Protein AF-A0A087N729-F1 (afdb_monomer_lite)

pLDDT: mean 87.14, std 7.07, range [67.19, 95.31]

Sequence (108 aa):
MQTAVFEKMIGEAIQELDELSTHTAIDHHWVDEIVVTDMDANTIYYEVTGSVVVELQYGSGSDVANDIGSRDTDEYPYEAEIELPISDPLTVTASDVRVKVDTSSFYK

Structure (mmCIF, N/CA/C/O backbone):
data_AF-A0A087N729-F1
#
_entry.id   AF-A0A087N729-F1
#
loop_
_atom_site.group_PDB
_atom_site.id
_atom_site.type_symbol
_atom_site.label_atom_id
_atom_site.label_alt_id
_atom_site.label_comp_id
_atom_site.label_asym_id
_atom_site.label_entity_id
_atom_site.label_seq_id
_atom_site.pdbx_PDB_ins_code
_atom_site.Cartn_x
_atom_site.Cartn_y
_atom_site.Cartn_z
_atom_site.occupancy
_atom_site.B_iso_or_equiv
_atom_site.auth_seq_id
_atom_site.auth_comp_id
_atom_site.auth_asym_id
_atom_site.auth_atom_id
_atom_site.pdbx_PDB_model_num
ATOM 1 N N . MET A 1 1 ? -12.598 5.567 1.179 1.00 70.31 1 MET A N 1
ATOM 2 C CA . MET A 1 1 ? -11.665 4.487 1.566 1.00 70.31 1 MET A CA 1
ATOM 3 C C . MET A 1 1 ? -10.691 4.160 0.439 1.00 70.31 1 MET A C 1
ATOM 5 O O . MET A 1 1 ? -9.555 4.579 0.563 1.00 70.31 1 MET A O 1
ATOM 9 N N . GLN A 1 2 ? -11.109 3.556 -0.685 1.00 75.00 2 GLN A N 1
ATOM 10 C CA . GLN A 1 2 ? -10.197 3.237 -1.807 1.00 75.00 2 GLN A CA 1
ATOM 11 C C . GLN A 1 2 ? -9.389 4.451 -2.307 1.00 75.00 2 GLN A C 1
ATOM 13 O O . GLN A 1 2 ? -8.178 4.359 -2.447 1.00 75.00 2 GLN A O 1
ATOM 18 N N . THR A 1 3 ? -10.031 5.613 -2.481 1.00 81.19 3 THR A N 1
ATOM 19 C CA . THR A 1 3 ? -9.349 6.861 -2.874 1.00 81.19 3 THR A CA 1
ATOM 20 C C . THR A 1 3 ? -8.298 7.314 -1.859 1.00 81.19 3 THR A C 1
ATOM 22 O O . THR A 1 3 ? -7.221 7.729 -2.257 1.00 81.19 3 THR A O 1
ATOM 25 N N . ALA A 1 4 ? -8.574 7.191 -0.558 1.00 82.69 4 ALA A N 1
ATOM 26 C CA . ALA A 1 4 ? -7.629 7.577 0.491 1.00 82.69 4 ALA A CA 1
ATOM 27 C C . ALA A 1 4 ? -6.433 6.614 0.564 1.00 82.69 4 ALA A C 1
ATOM 29 O O . ALA A 1 4 ? -5.303 7.055 0.745 1.00 82.69 4 ALA A O 1
ATOM 30 N N . VAL A 1 5 ? -6.676 5.312 0.362 1.00 79.69 5 VAL A N 1
ATOM 31 C CA . VAL A 1 5 ? -5.613 4.303 0.227 1.00 79.69 5 VAL A CA 1
ATOM 32 C C . VAL A 1 5 ? -4.745 4.612 -0.992 1.00 79.69 5 VAL A C 1
ATOM 34 O O . VAL A 1 5 ? -3.527 4.606 -0.881 1.00 79.69 5 VAL A O 1
ATOM 37 N N . PHE A 1 6 ? -5.350 4.965 -2.129 1.00 83.00 6 PHE A N 1
ATOM 38 C CA . PHE A 1 6 ? -4.616 5.344 -3.337 1.00 83.00 6 PHE A CA 1
ATOM 39 C C . PHE A 1 6 ? -3.790 6.626 -3.165 1.00 83.00 6 PHE A C 1
ATOM 41 O O . PHE A 1 6 ? -2.622 6.665 -3.538 1.00 83.00 6 PHE A O 1
ATOM 48 N N . GLU A 1 7 ? -4.365 7.671 -2.564 1.00 83.69 7 GLU A N 1
ATOM 49 C CA . GLU A 1 7 ? -3.649 8.917 -2.264 1.00 83.69 7 GLU A CA 1
ATOM 50 C C . GLU A 1 7 ? -2.442 8.667 -1.354 1.00 83.69 7 GLU A C 1
ATOM 52 O O . GLU A 1 7 ? -1.363 9.216 -1.585 1.00 83.69 7 GLU A O 1
ATOM 57 N N . LYS A 1 8 ? -2.604 7.803 -0.347 1.00 84.81 8 LYS A N 1
ATOM 58 C CA . LYS A 1 8 ? -1.518 7.418 0.554 1.00 84.81 8 LYS A CA 1
ATOM 59 C C . LYS A 1 8 ? -0.458 6.568 -0.146 1.00 84.81 8 LYS A C 1
ATOM 61 O O . LYS A 1 8 ? 0.726 6.824 0.043 1.00 84.81 8 LYS A O 1
ATOM 66 N N . MET A 1 9 ? -0.872 5.639 -1.007 1.00 81.12 9 MET A N 1
ATOM 67 C CA . MET A 1 9 ? 0.014 4.843 -1.865 1.00 81.12 9 MET A CA 1
ATOM 68 C C . MET A 1 9 ? 0.876 5.722 -2.775 1.00 81.12 9 MET A C 1
ATOM 70 O O . MET A 1 9 ? 2.088 5.552 -2.818 1.00 81.12 9 MET A O 1
ATOM 74 N N . ILE A 1 10 ? 0.291 6.715 -3.451 1.00 77.81 10 ILE A N 1
ATOM 75 C CA . ILE A 1 10 ? 1.064 7.659 -4.276 1.00 77.81 10 ILE A CA 1
ATOM 76 C C . ILE A 1 10 ? 2.104 8.410 -3.434 1.00 77.81 10 ILE A C 1
ATOM 78 O O . ILE A 1 10 ? 3.201 8.674 -3.912 1.00 77.81 10 ILE A O 1
ATOM 82 N N . GLY A 1 11 ? 1.770 8.777 -2.196 1.00 74.81 11 GLY A N 1
ATOM 83 C CA . GLY A 1 11 ? 2.688 9.509 -1.326 1.00 74.81 11 GLY A CA 1
ATOM 84 C C . GLY A 1 11 ? 3.824 8.651 -0.769 1.00 74.81 11 GLY A C 1
ATOM 85 O O . GLY A 1 11 ? 4.988 9.018 -0.896 1.00 74.81 11 GLY A O 1
ATOM 86 N N . GLU A 1 12 ? 3.484 7.539 -0.118 1.00 71.69 12 GLU A N 1
ATOM 87 C CA . GLU A 1 12 ? 4.423 6.746 0.687 1.00 71.69 12 GLU A CA 1
ATOM 88 C C . GLU A 1 12 ? 4.997 5.556 -0.079 1.00 71.69 12 GLU A C 1
ATOM 90 O O . GLU A 1 12 ? 6.207 5.342 -0.047 1.00 71.69 12 GLU A O 1
ATOM 95 N N . ALA A 1 13 ? 4.173 4.825 -0.836 1.00 67.19 13 ALA A N 1
ATOM 96 C CA . ALA A 1 13 ? 4.653 3.654 -1.562 1.00 67.19 13 ALA A CA 1
ATOM 97 C C . ALA A 1 13 ? 5.584 4.033 -2.717 1.00 67.19 13 ALA A C 1
ATOM 99 O O . ALA A 1 13 ? 6.557 3.329 -2.953 1.00 67.19 13 ALA A O 1
ATOM 100 N N . ILE A 1 14 ? 5.354 5.162 -3.403 1.00 69.06 14 ILE A N 1
ATOM 101 C CA . ILE A 1 14 ? 6.310 5.653 -4.414 1.00 69.06 14 ILE A CA 1
ATOM 102 C C . ILE A 1 14 ? 7.678 5.913 -3.780 1.00 69.06 14 ILE A C 1
ATOM 104 O O . ILE A 1 14 ? 8.688 5.611 -4.400 1.00 69.06 14 ILE A O 1
ATOM 108 N N . GLN A 1 15 ? 7.733 6.405 -2.540 1.00 68.56 15 GLN A N 1
ATOM 109 C CA . GLN A 1 15 ? 9.011 6.645 -1.875 1.00 68.56 15 GLN A CA 1
ATOM 110 C C . GLN A 1 15 ? 9.758 5.337 -1.563 1.00 68.56 15 GLN A C 1
ATOM 112 O O . GLN A 1 15 ? 10.976 5.296 -1.712 1.00 68.56 15 GLN A O 1
ATOM 117 N N . GLU A 1 16 ? 9.046 4.279 -1.163 1.00 68.44 16 GLU A N 1
ATOM 118 C CA . GLU A 1 16 ? 9.629 2.943 -0.954 1.00 68.44 16 GLU A CA 1
ATOM 119 C C . GLU A 1 16 ? 10.032 2.274 -2.283 1.00 68.44 16 GLU A C 1
ATOM 121 O O . GLU A 1 16 ? 11.066 1.615 -2.368 1.00 68.44 16 GLU A O 1
ATOM 126 N N . LEU A 1 17 ? 9.241 2.469 -3.342 1.00 71.06 17 LEU A N 1
ATOM 127 C CA . LEU A 1 17 ? 9.471 1.893 -4.670 1.00 71.06 17 LEU A CA 1
ATOM 128 C C . LEU A 1 17 ? 10.524 2.649 -5.495 1.00 71.06 17 LEU A C 1
ATOM 130 O O . LEU A 1 17 ? 11.169 2.045 -6.349 1.00 71.06 17 LEU A O 1
ATOM 134 N N . ASP A 1 18 ? 10.751 3.939 -5.237 1.00 68.88 18 ASP A N 1
ATOM 135 C CA . ASP A 1 18 ? 11.807 4.740 -5.875 1.00 68.88 18 ASP A CA 1
ATOM 136 C C . ASP A 1 18 ? 13.221 4.244 -5.525 1.00 68.88 18 ASP A C 1
ATOM 138 O O . ASP A 1 18 ? 14.195 4.636 -6.165 1.00 68.88 18 ASP A O 1
ATOM 142 N N . GLU A 1 19 ? 13.360 3.328 -4.563 1.00 73.75 19 GLU A N 1
ATOM 143 C CA . GLU A 1 19 ? 14.609 2.594 -4.346 1.00 73.75 19 GLU A CA 1
ATOM 144 C C . GLU A 1 19 ? 14.866 1.517 -5.421 1.00 73.75 19 GLU A C 1
ATOM 146 O O . GLU A 1 19 ? 16.006 1.078 -5.595 1.00 73.75 19 GLU A O 1
ATOM 151 N N . LEU A 1 20 ? 13.833 1.094 -6.159 1.00 77.94 20 LEU A N 1
ATOM 152 C CA . LEU A 1 20 ? 13.895 0.009 -7.146 1.00 77.94 20 LEU A CA 1
ATOM 153 C C . LEU A 1 20 ? 14.226 0.488 -8.564 1.00 77.94 20 LEU A C 1
ATOM 155 O O . LEU A 1 20 ? 14.662 -0.318 -9.389 1.00 77.94 20 LEU A O 1
ATOM 159 N N . SER A 1 21 ? 14.007 1.771 -8.879 1.00 82.06 21 SER A N 1
ATOM 160 C CA . SER A 1 21 ? 14.152 2.316 -10.235 1.00 82.06 21 SER A CA 1
ATOM 161 C C . SER A 1 21 ? 14.594 3.787 -10.245 1.00 82.06 21 SER A C 1
ATOM 163 O O . SER A 1 21 ? 14.696 4.432 -9.211 1.00 82.06 21 SER A O 1
ATOM 165 N N . THR A 1 22 ? 14.912 4.340 -11.423 1.00 83.19 22 THR A N 1
ATOM 166 C CA . THR A 1 22 ? 15.229 5.780 -11.546 1.00 83.19 22 THR A CA 1
ATOM 167 C C . THR A 1 22 ? 13.967 6.640 -11.492 1.00 83.19 22 THR A C 1
ATOM 169 O O . THR A 1 22 ? 14.012 7.781 -11.033 1.00 83.19 22 THR A O 1
ATOM 172 N N . HIS A 1 23 ? 12.855 6.103 -11.995 1.00 84.81 23 HIS A N 1
ATOM 173 C CA . HIS A 1 23 ? 11.544 6.728 -11.938 1.00 84.81 23 HIS A CA 1
ATOM 174 C C . HIS A 1 23 ? 10.476 5.650 -11.785 1.00 84.81 23 HIS A C 1
ATOM 176 O O . HIS A 1 23 ? 10.352 4.792 -12.663 1.00 84.81 23 HIS A O 1
ATOM 182 N N . THR A 1 24 ? 9.679 5.754 -10.725 1.00 86.19 24 THR A N 1
ATOM 183 C CA . THR A 1 24 ? 8.528 4.883 -10.490 1.00 86.19 24 THR A CA 1
ATOM 184 C C . THR A 1 24 ? 7.233 5.625 -10.785 1.00 86.19 24 THR A C 1
ATOM 186 O O . THR A 1 24 ? 7.051 6.778 -10.386 1.00 86.19 24 THR A O 1
ATOM 189 N N . ALA A 1 25 ? 6.299 4.956 -11.455 1.00 85.56 25 ALA A N 1
ATOM 190 C CA . ALA A 1 25 ? 4.926 5.423 -11.583 1.00 85.56 25 ALA A CA 1
ATOM 191 C C . ALA A 1 25 ? 3.952 4.320 -11.166 1.00 85.56 25 ALA A C 1
ATOM 193 O O . ALA A 1 25 ? 4.103 3.168 -11.564 1.00 85.56 25 ALA A O 1
ATOM 194 N N . ILE A 1 26 ? 2.929 4.680 -10.391 1.00 87.50 26 ILE A N 1
ATOM 195 C CA . ILE A 1 26 ? 1.800 3.784 -10.132 1.00 87.50 26 ILE A CA 1
ATOM 196 C C . ILE A 1 26 ? 0.872 3.845 -11.343 1.00 87.50 26 ILE A C 1
ATOM 198 O O . ILE A 1 26 ? 0.395 4.927 -11.692 1.00 87.50 26 ILE A O 1
ATOM 202 N N . ASP A 1 27 ? 0.610 2.696 -11.962 1.00 87.81 27 ASP A N 1
ATOM 203 C CA . ASP A 1 27 ? -0.363 2.585 -13.049 1.00 87.81 27 ASP A CA 1
ATOM 204 C C . ASP A 1 27 ? -1.773 2.417 -12.469 1.00 87.81 27 ASP A C 1
ATOM 206 O O . ASP A 1 27 ? -2.650 3.267 -12.642 1.00 87.81 27 ASP A O 1
ATOM 210 N N . HIS A 1 28 ? -1.980 1.357 -11.688 1.00 86.69 28 HIS A N 1
ATOM 211 C CA . HIS A 1 28 ? -3.248 1.100 -11.016 1.00 86.69 28 HIS A CA 1
ATOM 212 C C . HIS A 1 28 ? -3.066 0.239 -9.762 1.00 86.69 28 HIS A C 1
ATOM 214 O O . HIS A 1 28 ? -2.017 -0.351 -9.524 1.00 86.69 28 HIS A O 1
ATOM 220 N N . HIS A 1 29 ? -4.114 0.173 -8.946 1.00 91.56 29 HIS A N 1
ATOM 221 C CA . HIS A 1 29 ? -4.191 -0.720 -7.796 1.00 91.56 29 HIS A CA 1
ATOM 222 C C . HIS A 1 29 ? -5.605 -1.292 -7.689 1.00 91.56 29 HIS A C 1
ATOM 224 O O . HIS A 1 29 ? -6.569 -0.679 -8.165 1.00 91.56 29 HIS A O 1
ATOM 230 N N . TRP A 1 30 ? -5.745 -2.434 -7.030 1.00 89.88 30 TRP A N 1
ATOM 231 C CA . TRP A 1 30 ? -7.046 -2.960 -6.636 1.00 89.88 30 TRP A CA 1
ATOM 232 C C . TRP A 1 30 ? -7.012 -3.434 -5.192 1.00 89.88 30 TRP A C 1
ATOM 234 O O . TRP A 1 30 ? -5.961 -3.742 -4.640 1.00 89.88 30 TRP A O 1
ATOM 244 N N . VAL A 1 31 ? -8.195 -3.449 -4.586 1.00 92.25 31 VAL A N 1
ATOM 245 C CA . VAL A 1 31 ? -8.417 -3.968 -3.240 1.00 92.25 31 VAL A CA 1
ATOM 246 C C . VAL A 1 31 ? -8.986 -5.370 -3.376 1.00 92.25 31 VAL A C 1
ATOM 248 O O . VAL A 1 31 ? -9.996 -5.548 -4.061 1.00 92.25 31 VAL A O 1
ATOM 251 N N . ASP A 1 32 ? -8.359 -6.330 -2.709 1.00 93.06 32 ASP A N 1
ATOM 252 C CA . ASP A 1 32 ? -8.822 -7.713 -2.651 1.00 93.06 32 ASP A CA 1
ATOM 253 C C . ASP A 1 32 ? -9.769 -7.917 -1.468 1.00 93.06 32 ASP A C 1
ATOM 255 O O . ASP A 1 32 ? -10.864 -8.463 -1.626 1.00 93.06 32 ASP A O 1
ATOM 259 N N . GLU A 1 33 ? -9.383 -7.425 -0.288 1.00 93.88 33 GLU A N 1
ATOM 260 C CA . GLU A 1 33 ? -10.150 -7.609 0.939 1.00 93.88 33 GLU A CA 1
ATOM 261 C C . GLU A 1 33 ? -10.141 -6.357 1.823 1.00 93.88 33 GLU A C 1
ATOM 263 O O . GLU A 1 33 ? -9.180 -5.589 1.860 1.00 93.88 33 GLU A O 1
ATOM 268 N N . ILE A 1 34 ? -11.249 -6.152 2.539 1.00 92.56 34 ILE A N 1
ATOM 269 C CA . ILE A 1 34 ? -11.376 -5.164 3.612 1.00 92.56 34 ILE A CA 1
ATOM 270 C C . ILE A 1 34 ? -11.987 -5.884 4.808 1.00 92.56 34 ILE A C 1
ATOM 272 O O . ILE A 1 34 ? -13.131 -6.343 4.735 1.00 92.56 34 ILE A O 1
ATOM 276 N N . VAL A 1 35 ? -11.252 -5.947 5.913 1.00 94.44 35 VAL A N 1
ATOM 277 C CA . VAL A 1 35 ? -11.703 -6.581 7.155 1.00 94.44 35 VAL A CA 1
ATOM 278 C C . VAL A 1 35 ? -11.646 -5.601 8.317 1.00 94.44 35 VAL A C 1
ATOM 280 O O . VAL A 1 35 ? -10.811 -4.703 8.355 1.00 94.44 35 VAL A O 1
ATOM 283 N N . VAL A 1 36 ? -12.555 -5.771 9.278 1.00 94.19 36 VAL A N 1
ATOM 284 C CA . VAL A 1 36 ? -12.453 -5.112 10.585 1.00 94.19 36 VAL A CA 1
ATOM 285 C C . VAL A 1 36 ? -11.621 -6.021 11.477 1.00 94.19 36 VAL A C 1
ATOM 287 O O . VAL A 1 36 ? -12.041 -7.145 11.756 1.00 94.19 36 VAL A O 1
ATOM 290 N N . THR A 1 37 ? -10.455 -5.549 11.904 1.00 95.31 37 THR A N 1
ATOM 291 C CA . THR A 1 37 ? -9.526 -6.325 12.736 1.00 95.31 37 THR A CA 1
ATOM 292 C C . THR A 1 37 ? -9.812 -6.154 14.220 1.00 95.31 37 THR A C 1
ATOM 294 O O . THR A 1 37 ? -9.712 -7.121 14.975 1.00 95.31 37 THR A O 1
ATOM 297 N N . ASP A 1 38 ? -10.218 -4.952 14.633 1.00 93.94 38 ASP A N 1
ATOM 298 C CA . ASP A 1 38 ? -10.572 -4.642 16.016 1.00 93.94 38 ASP A CA 1
ATOM 299 C C . ASP A 1 38 ? -11.572 -3.475 16.105 1.00 93.94 38 ASP A C 1
ATOM 301 O O . ASP A 1 38 ? -11.746 -2.687 15.169 1.00 93.94 38 ASP A O 1
ATOM 305 N N . MET A 1 39 ? -12.257 -3.366 17.241 1.00 93.44 39 MET A N 1
ATOM 306 C CA . MET A 1 39 ? -13.190 -2.280 17.534 1.00 93.44 39 MET A CA 1
ATOM 307 C C . MET A 1 39 ? -13.254 -2.021 19.039 1.00 93.44 39 MET A C 1
ATOM 309 O O . MET A 1 39 ? -13.560 -2.922 19.821 1.00 93.44 3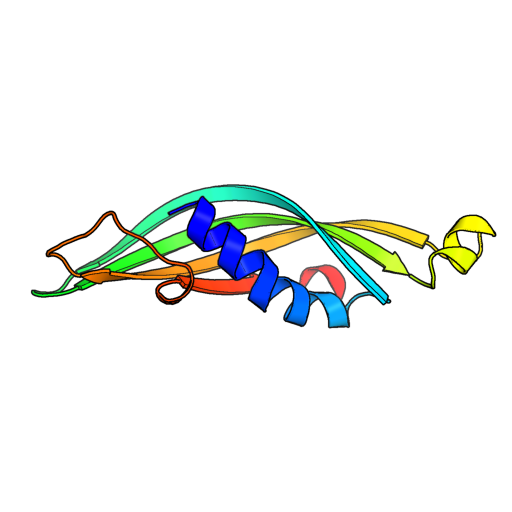9 MET A O 1
ATOM 313 N N . ASP A 1 40 ? -13.054 -0.764 19.436 1.00 91.81 40 ASP A N 1
ATOM 314 C CA . ASP A 1 40 ? -13.226 -0.318 20.818 1.00 91.81 40 ASP A CA 1
ATOM 315 C C . ASP A 1 40 ? -14.448 0.610 20.975 1.00 91.81 40 ASP A C 1
ATOM 317 O O . ASP A 1 40 ? -15.363 0.589 20.163 1.00 91.81 40 ASP A O 1
ATOM 321 N N . ALA A 1 41 ? -14.551 1.371 22.068 1.00 92.25 41 ALA A N 1
ATOM 322 C CA . ALA A 1 41 ? -15.690 2.269 22.292 1.00 92.25 41 ALA A CA 1
ATOM 323 C C . ALA A 1 41 ? -15.662 3.549 21.428 1.00 92.25 41 ALA A C 1
ATOM 325 O O . ALA A 1 41 ? -16.673 4.245 21.335 1.00 92.25 41 ALA A O 1
ATOM 326 N N . ASN A 1 42 ? -14.518 3.871 20.828 1.00 93.25 42 ASN A N 1
ATOM 327 C CA . ASN A 1 42 ? -14.245 5.101 20.096 1.00 93.25 42 ASN A CA 1
ATOM 328 C C . ASN A 1 42 ? -13.698 4.860 18.684 1.00 93.25 42 ASN A C 1
ATOM 330 O O . ASN A 1 42 ? -13.884 5.739 17.847 1.00 93.25 42 ASN A O 1
ATOM 334 N N . THR A 1 43 ? -13.064 3.718 18.412 1.00 92.94 43 THR A N 1
ATOM 335 C CA . THR A 1 43 ? -12.272 3.470 17.199 1.00 92.94 43 THR A CA 1
ATOM 336 C C . THR A 1 43 ? -12.635 2.136 16.549 1.00 92.94 43 THR A C 1
ATOM 338 O O . THR A 1 43 ? -12.903 1.148 17.234 1.00 92.94 43 THR A O 1
ATOM 341 N N . ILE A 1 44 ? -12.620 2.108 15.217 1.00 93.56 44 ILE A N 1
ATOM 342 C CA . ILE A 1 44 ? -12.681 0.902 14.391 1.00 93.56 44 ILE A CA 1
ATOM 343 C C . ILE A 1 44 ? -11.367 0.790 13.626 1.00 93.56 44 ILE A C 1
ATOM 345 O O . ILE A 1 44 ? -10.942 1.752 12.980 1.00 93.56 44 ILE A O 1
ATOM 349 N N . TYR A 1 45 ? -10.762 -0.391 13.684 1.00 94.06 45 TYR A N 1
ATOM 350 C CA . TYR A 1 45 ? -9.536 -0.725 12.978 1.00 94.06 45 TYR A CA 1
ATOM 351 C C . TYR A 1 45 ? -9.878 -1.573 11.758 1.00 94.06 45 TYR A C 1
ATOM 353 O O . TYR A 1 45 ? -10.527 -2.616 11.878 1.00 94.06 45 TYR A O 1
ATOM 361 N N . TYR A 1 46 ? -9.456 -1.110 10.586 1.00 93.19 46 TYR A N 1
ATOM 362 C CA . TYR A 1 46 ? -9.598 -1.843 9.336 1.00 93.19 46 TYR A CA 1
ATOM 363 C C . TYR A 1 46 ? -8.235 -2.265 8.815 1.00 93.19 46 TYR A C 1
ATOM 365 O O . TYR A 1 46 ? -7.265 -1.514 8.901 1.00 93.19 46 TYR A O 1
ATOM 373 N N . GLU A 1 47 ? -8.210 -3.436 8.203 1.00 94.62 47 GLU A N 1
ATOM 374 C CA . GLU A 1 47 ? -7.103 -3.914 7.391 1.00 94.62 47 GLU A CA 1
ATOM 375 C C . GLU A 1 47 ? -7.606 -4.090 5.961 1.00 94.62 47 GLU A C 1
ATOM 377 O O . GLU A 1 47 ? -8.682 -4.646 5.715 1.00 94.62 47 GLU A O 1
ATOM 382 N N . VAL A 1 48 ? -6.847 -3.541 5.022 1.00 93.25 48 VAL A N 1
ATOM 383 C CA . VAL A 1 48 ? -7.129 -3.571 3.593 1.00 93.25 48 VAL A CA 1
ATOM 384 C C . VAL A 1 48 ? -5.950 -4.229 2.903 1.00 93.25 48 VAL A C 1
ATOM 386 O O . VAL A 1 48 ? -4.829 -3.737 3.004 1.00 93.25 48 VAL A O 1
ATOM 389 N N . THR A 1 49 ? -6.204 -5.298 2.163 1.00 94.69 49 THR A N 1
ATOM 390 C CA . THR A 1 49 ? -5.190 -5.962 1.342 1.00 94.69 49 THR A CA 1
ATOM 391 C C . THR A 1 49 ? -5.482 -5.734 -0.133 1.00 94.69 49 THR A C 1
ATOM 393 O O . THR A 1 49 ? -6.632 -5.538 -0.548 1.00 94.69 49 THR A O 1
ATOM 396 N N . GLY A 1 50 ? -4.433 -5.715 -0.943 1.00 93.50 50 GLY A N 1
ATOM 397 C CA . GLY A 1 50 ? -4.561 -5.564 -2.382 1.00 93.50 50 GLY A CA 1
ATOM 398 C C . GLY A 1 50 ? -3.231 -5.708 -3.097 1.00 93.50 50 GLY A C 1
ATOM 399 O O . GLY A 1 50 ? -2.209 -5.998 -2.478 1.00 93.50 50 GLY A O 1
ATOM 400 N N . SER A 1 51 ? -3.243 -5.420 -4.392 1.00 93.06 51 SER A N 1
ATOM 401 C CA . SER A 1 51 ? -2.036 -5.324 -5.210 1.00 93.06 51 SER A CA 1
ATOM 402 C C . SER A 1 51 ? -1.955 -3.971 -5.898 1.00 93.06 51 SER A C 1
ATOM 404 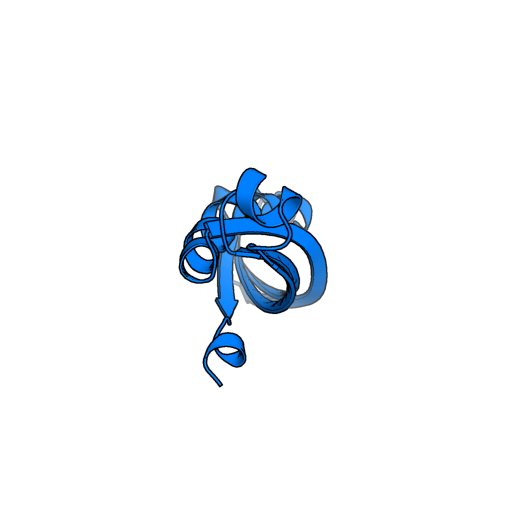O O . SER A 1 51 ? -2.966 -3.341 -6.235 1.00 93.06 51 SER A O 1
ATOM 406 N N . VAL A 1 52 ? -0.722 -3.533 -6.131 1.00 91.25 52 VAL A N 1
ATOM 407 C CA . VAL A 1 52 ? -0.398 -2.358 -6.933 1.00 91.25 52 VAL A CA 1
ATOM 408 C C . VAL A 1 52 ? 0.478 -2.749 -8.104 1.00 91.25 52 VAL A C 1
ATOM 410 O O . VAL A 1 52 ? 1.443 -3.495 -7.956 1.00 91.25 52 VAL A O 1
ATOM 413 N N . VAL A 1 53 ? 0.133 -2.212 -9.268 1.00 91.12 53 VAL A N 1
ATOM 414 C CA . VAL A 1 53 ? 0.899 -2.357 -10.498 1.00 91.12 53 VAL A CA 1
ATOM 415 C C . VAL A 1 53 ? 1.663 -1.071 -10.744 1.00 91.12 53 VAL A C 1
ATOM 417 O O . VAL A 1 53 ? 1.103 0.033 -10.708 1.00 91.12 53 VAL A O 1
ATOM 420 N N . VAL A 1 54 ? 2.957 -1.226 -10.992 1.00 90.19 54 VAL A N 1
ATOM 421 C CA . VAL A 1 54 ? 3.898 -0.120 -11.136 1.00 90.19 54 VAL A CA 1
ATOM 422 C C . VAL A 1 54 ? 4.674 -0.243 -12.437 1.00 90.19 54 VAL A C 1
ATOM 424 O O . VAL A 1 54 ? 5.002 -1.338 -12.890 1.00 90.19 54 VAL A O 1
ATOM 427 N N . GLU A 1 55 ? 4.976 0.902 -13.040 1.00 91.31 55 GLU A N 1
ATOM 428 C CA . GLU A 1 55 ? 5.958 1.020 -14.112 1.00 91.31 55 GLU A CA 1
ATOM 429 C C . GLU A 1 55 ? 7.284 1.484 -13.497 1.00 91.31 55 GLU A C 1
ATOM 431 O O . GLU A 1 55 ? 7.360 2.547 -12.873 1.00 91.31 55 GLU A O 1
ATOM 436 N N . LEU A 1 56 ? 8.323 0.673 -13.679 1.00 90.56 56 LEU A N 1
ATOM 437 C CA . LEU A 1 56 ? 9.690 0.922 -13.240 1.00 90.56 56 LEU A CA 1
ATOM 438 C C . LEU A 1 56 ? 10.520 1.348 -14.449 1.00 90.56 56 LEU A C 1
ATOM 440 O O . LEU A 1 56 ? 10.678 0.586 -15.404 1.00 90.56 56 LEU A O 1
ATOM 444 N N . GLN A 1 57 ? 11.075 2.561 -14.419 1.00 91.25 57 GLN A N 1
ATOM 445 C CA . GLN A 1 57 ? 11.972 3.038 -15.469 1.00 91.25 57 GLN A CA 1
ATOM 446 C C . GLN A 1 57 ? 13.432 3.014 -15.009 1.00 91.25 57 GLN A C 1
ATOM 448 O O . GLN A 1 57 ? 13.813 3.640 -14.014 1.00 91.25 57 GLN A O 1
ATOM 453 N N . TYR A 1 58 ? 14.276 2.369 -15.810 1.00 90.19 58 TYR A N 1
ATOM 454 C CA . TYR A 1 58 ? 15.723 2.323 -15.635 1.00 90.19 58 TYR A CA 1
ATOM 455 C C . TYR A 1 58 ? 16.406 3.246 -16.640 1.00 90.19 58 TYR A C 1
ATOM 457 O O . TYR A 1 58 ? 16.330 3.034 -17.853 1.00 90.19 58 TYR A O 1
ATOM 465 N N . GLY A 1 59 ? 17.092 4.266 -16.125 1.00 89.06 59 GLY A N 1
ATOM 466 C CA . GLY A 1 59 ? 17.672 5.334 -16.934 1.00 89.06 59 GLY A CA 1
ATOM 467 C C . GLY A 1 59 ? 16.723 6.519 -17.119 1.00 89.06 59 GLY A C 1
ATOM 468 O O . GLY A 1 59 ? 15.552 6.501 -16.734 1.00 89.06 59 GLY A O 1
ATOM 469 N N . SER A 1 60 ? 17.248 7.593 -17.698 1.00 88.62 60 SER A N 1
ATOM 470 C CA . SER A 1 60 ? 16.478 8.798 -17.999 1.00 88.62 60 SER A CA 1
ATOM 471 C C . SER A 1 60 ? 15.508 8.575 -19.164 1.00 88.62 60 SER A C 1
ATOM 473 O O . SER A 1 60 ? 15.643 7.636 -19.948 1.00 88.62 60 SER A O 1
ATOM 475 N N . GLY A 1 61 ? 14.562 9.498 -19.361 1.00 88.50 61 GLY A N 1
ATOM 476 C CA . GLY A 1 61 ? 13.697 9.460 -20.549 1.00 88.50 61 GLY A CA 1
ATOM 477 C C . GLY A 1 61 ? 14.477 9.525 -21.872 1.00 88.50 61 GLY A C 1
ATOM 478 O O . GLY A 1 61 ? 14.033 8.975 -22.876 1.00 88.50 61 GLY A O 1
ATOM 479 N N . SER A 1 62 ? 15.665 10.146 -21.871 1.00 90.88 62 SER A N 1
ATOM 480 C CA . SER A 1 62 ? 16.563 10.131 -23.028 1.00 90.88 62 SER A CA 1
ATOM 481 C C . SER A 1 62 ? 17.178 8.750 -23.241 1.00 90.88 62 SER A C 1
ATOM 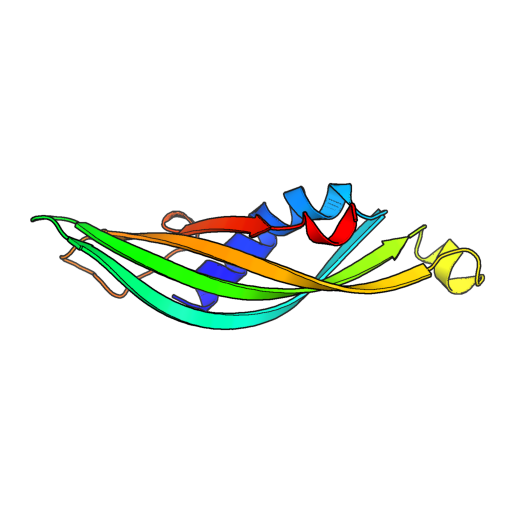483 O O . SER A 1 62 ? 17.300 8.323 -24.382 1.00 90.88 62 SER A O 1
ATOM 485 N N . ASP A 1 63 ? 17.549 8.043 -22.174 1.00 92.19 63 ASP A N 1
ATOM 486 C CA . ASP A 1 63 ? 18.128 6.699 -22.277 1.00 92.19 63 ASP A CA 1
ATOM 487 C C . ASP A 1 63 ? 17.114 5.716 -22.868 1.00 92.19 63 ASP A C 1
ATOM 489 O O . ASP A 1 63 ? 17.430 5.005 -23.820 1.00 92.19 63 ASP A O 1
ATOM 493 N N . VAL A 1 64 ? 15.866 5.761 -22.391 1.00 88.38 64 VAL A N 1
ATOM 494 C CA . VAL A 1 64 ? 14.756 4.975 -22.958 1.00 88.38 64 VAL A CA 1
ATOM 495 C C . VAL A 1 64 ? 14.541 5.311 -24.437 1.00 88.38 64 VAL A C 1
ATOM 497 O O . VAL A 1 64 ? 14.411 4.412 -25.258 1.00 88.38 64 VAL A O 1
ATOM 500 N N . ALA A 1 65 ? 14.557 6.595 -24.812 1.00 90.06 65 ALA A N 1
ATOM 501 C CA . ALA A 1 65 ? 14.356 7.014 -26.203 1.00 90.06 65 ALA A CA 1
ATOM 502 C C . ALA A 1 65 ? 15.500 6.616 -27.157 1.00 90.06 65 ALA A C 1
ATOM 504 O O . ALA A 1 65 ? 15.305 6.623 -28.371 1.00 90.06 65 ALA A O 1
ATOM 505 N N . ASN A 1 66 ? 16.686 6.313 -26.622 1.00 92.06 66 ASN A N 1
ATOM 506 C CA . ASN A 1 66 ? 17.852 5.864 -27.384 1.00 92.06 66 ASN A CA 1
ATOM 507 C C . ASN A 1 66 ? 18.099 4.349 -27.246 1.00 92.06 66 ASN A C 1
ATOM 509 O O . ASN A 1 66 ? 19.203 3.899 -27.547 1.00 92.06 66 ASN A O 1
ATOM 513 N N . ASP A 1 67 ? 17.109 3.575 -26.783 1.00 89.69 67 ASP A N 1
ATOM 514 C CA . ASP A 1 67 ? 17.192 2.120 -26.572 1.00 89.69 67 ASP A CA 1
ATOM 515 C C . ASP A 1 67 ? 18.340 1.680 -25.632 1.00 89.69 67 ASP A C 1
ATOM 517 O O . ASP A 1 67 ? 18.866 0.570 -25.739 1.00 89.69 67 ASP A O 1
ATOM 521 N N . ILE A 1 68 ? 18.750 2.553 -24.704 1.00 92.50 68 ILE A N 1
ATOM 522 C CA . ILE A 1 68 ? 19.772 2.274 -23.674 1.00 92.50 68 ILE A CA 1
ATOM 523 C C . ILE A 1 68 ? 19.223 2.361 -22.239 1.00 92.50 68 ILE A C 1
ATOM 525 O O . ILE A 1 68 ? 19.977 2.199 -21.281 1.00 92.50 68 ILE A O 1
ATOM 529 N N . GLY A 1 69 ? 17.921 2.604 -22.092 1.00 90.81 69 GLY A N 1
ATOM 530 C CA . GLY A 1 69 ? 17.152 2.455 -20.856 1.00 90.81 69 GLY A CA 1
ATOM 531 C C . GLY A 1 69 ? 16.090 1.362 -20.995 1.00 90.81 69 GLY A C 1
ATOM 532 O O . GLY A 1 69 ? 15.879 0.836 -22.086 1.00 90.81 69 GLY A O 1
ATOM 533 N N . SER A 1 70 ? 15.406 1.039 -19.897 1.00 91.69 70 SER A N 1
ATOM 534 C CA . SER A 1 70 ? 14.313 0.053 -19.877 1.00 91.69 70 SER A CA 1
ATOM 535 C C . SER A 1 70 ? 13.091 0.599 -19.151 1.00 91.69 70 SER A C 1
ATOM 537 O O . SER A 1 70 ? 13.205 1.483 -18.298 1.00 91.69 70 SER A O 1
ATOM 539 N N . ARG A 1 71 ? 11.927 0.053 -19.496 1.00 91.94 71 ARG A N 1
ATOM 540 C CA . ARG A 1 71 ? 10.686 0.187 -18.740 1.00 91.94 71 ARG A CA 1
ATOM 541 C C . ARG A 1 71 ? 10.119 -1.196 -18.526 1.00 91.94 71 ARG A C 1
ATOM 543 O O . ARG A 1 71 ? 9.898 -1.910 -19.502 1.00 91.94 71 ARG A O 1
ATOM 550 N N . ASP A 1 72 ? 9.860 -1.520 -17.275 1.00 91.19 72 ASP A N 1
ATOM 551 C CA . ASP A 1 72 ? 9.318 -2.804 -16.874 1.00 91.19 72 ASP A CA 1
ATOM 552 C C . ASP A 1 72 ? 8.069 -2.578 -16.025 1.00 91.19 72 ASP A C 1
ATOM 554 O O . ASP A 1 72 ? 7.966 -1.597 -15.286 1.00 91.19 72 ASP A O 1
ATOM 558 N N . THR A 1 73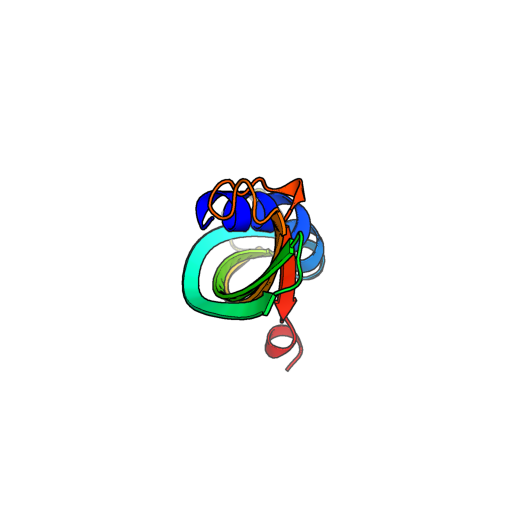 ? 7.092 -3.465 -16.173 1.00 91.81 73 THR A N 1
ATOM 559 C CA . THR A 1 73 ? 5.872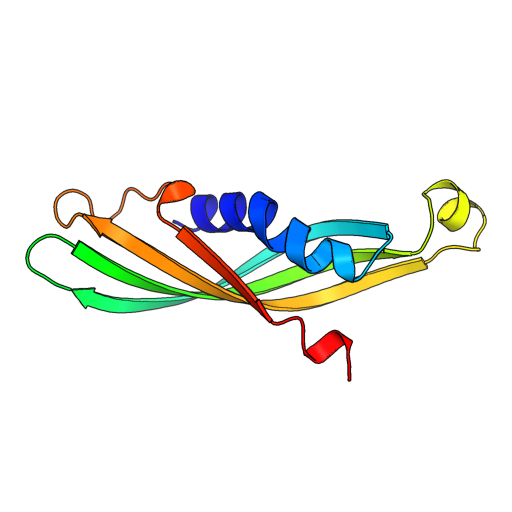 -3.454 -15.364 1.00 91.81 73 THR A CA 1
ATOM 560 C C . THR A 1 73 ? 5.971 -4.567 -14.340 1.00 91.81 73 THR A C 1
ATOM 562 O O . THR A 1 73 ? 6.251 -5.707 -14.716 1.00 91.81 73 THR A O 1
ATOM 565 N N . ASP A 1 74 ? 5.717 -4.243 -13.076 1.00 91.62 74 ASP A N 1
ATOM 566 C CA . ASP A 1 74 ? 5.719 -5.219 -11.988 1.00 91.62 74 ASP A CA 1
ATOM 567 C C . ASP A 1 74 ? 4.514 -5.027 -11.060 1.00 91.62 74 ASP A C 1
ATOM 569 O O . ASP A 1 74 ? 3.856 -3.982 -11.067 1.00 91.62 74 ASP A O 1
ATOM 573 N N . GLU A 1 75 ? 4.216 -6.063 -10.284 1.00 92.69 75 GLU A N 1
ATOM 574 C CA . GLU A 1 75 ? 3.099 -6.109 -9.347 1.00 92.69 75 GLU A CA 1
ATOM 575 C C . GLU A 1 75 ? 3.595 -6.456 -7.943 1.00 92.69 75 GLU A C 1
ATOM 577 O O . GLU A 1 75 ? 4.288 -7.457 -7.738 1.00 92.69 75 GLU A O 1
ATOM 582 N N . TYR A 1 76 ? 3.180 -5.654 -6.962 1.00 91.69 76 TYR A N 1
ATOM 583 C CA . TYR A 1 76 ? 3.505 -5.871 -5.557 1.00 91.69 76 TYR A CA 1
ATOM 584 C C . TYR A 1 76 ? 2.239 -5.898 -4.697 1.00 91.69 76 TYR A C 1
ATOM 586 O O . TYR A 1 76 ? 1.387 -5.012 -4.837 1.00 91.69 76 TYR A O 1
ATOM 594 N N . PRO A 1 77 ? 2.103 -6.874 -3.783 1.00 93.69 77 PRO A N 1
ATOM 595 C CA . PRO A 1 77 ? 1.031 -6.853 -2.805 1.00 93.69 77 PRO A CA 1
ATOM 596 C C . PRO A 1 77 ? 1.263 -5.734 -1.782 1.00 93.69 77 PRO A C 1
ATOM 598 O O . PRO A 1 77 ? 2.401 -5.386 -1.451 1.00 93.69 77 PRO A O 1
ATOM 601 N N . TYR A 1 78 ? 0.173 -5.175 -1.267 1.00 91.94 78 TYR A N 1
ATOM 602 C CA . TYR A 1 78 ? 0.191 -4.161 -0.224 1.00 91.94 78 TYR A CA 1
ATOM 603 C C . TYR A 1 78 ? -0.810 -4.471 0.889 1.00 91.94 78 TYR A C 1
ATOM 605 O O . TYR A 1 78 ? -1.861 -5.081 0.676 1.00 91.94 78 TYR A O 1
ATOM 613 N N . GLU A 1 79 ? -0.486 -3.968 2.075 1.00 92.75 79 GLU A N 1
ATOM 614 C CA . GLU A 1 79 ? -1.339 -3.967 3.259 1.00 92.75 79 GLU A CA 1
ATOM 615 C C . GLU A 1 79 ? -1.545 -2.516 3.699 1.00 92.75 79 GLU A C 1
ATOM 617 O O . GLU A 1 79 ? -0.602 -1.721 3.739 1.00 92.75 79 GLU A O 1
ATOM 622 N 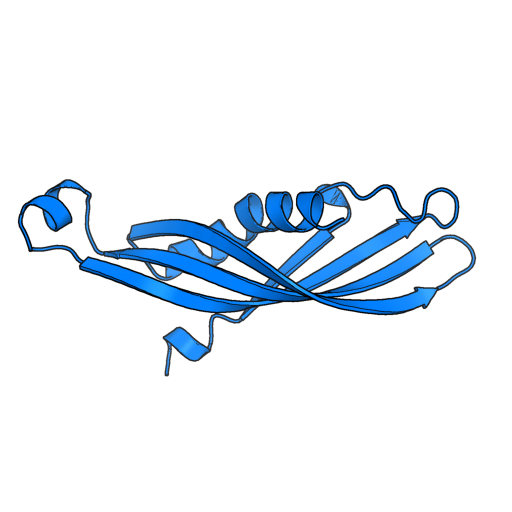N . ALA A 1 80 ? -2.787 -2.151 4.002 1.00 91.88 80 ALA A N 1
ATOM 623 C CA . ALA A 1 80 ? -3.137 -0.835 4.500 1.00 91.88 80 ALA A CA 1
ATOM 624 C C . ALA A 1 80 ? -3.970 -0.927 5.781 1.00 91.88 80 ALA A C 1
ATOM 626 O O . ALA A 1 80 ? -5.036 -1.539 5.813 1.00 91.88 80 ALA A O 1
ATOM 627 N N . GLU A 1 81 ? -3.490 -0.266 6.827 1.00 93.06 81 GLU A N 1
ATOM 628 C CA . GLU A 1 81 ? -4.169 -0.134 8.111 1.00 93.06 81 GLU A CA 1
ATOM 629 C C . GLU A 1 81 ? -4.934 1.190 8.144 1.00 93.06 81 GLU A C 1
ATOM 631 O O . GLU A 1 81 ? -4.396 2.231 7.757 1.00 93.06 81 GLU A O 1
ATOM 636 N N . ILE A 1 82 ? -6.185 1.166 8.606 1.00 92.44 82 ILE A N 1
ATOM 637 C CA . ILE A 1 82 ? -7.022 2.366 8.723 1.00 92.44 82 ILE A CA 1
ATOM 638 C C . ILE A 1 82 ? -7.616 2.445 10.126 1.00 92.44 82 ILE A C 1
ATOM 640 O O . ILE A 1 82 ? -8.275 1.510 10.581 1.00 92.44 82 ILE A O 1
ATOM 644 N N . GLU A 1 83 ? -7.439 3.591 10.779 1.00 92.31 83 GLU A N 1
ATOM 645 C CA . GLU A 1 83 ? -8.014 3.881 12.095 1.00 92.31 83 GLU A CA 1
ATOM 646 C C . GLU A 1 83 ? -9.103 4.948 11.960 1.00 92.31 83 GLU A C 1
ATOM 648 O O . GLU A 1 83 ? -8.808 6.093 11.621 1.00 92.31 83 GLU A O 1
ATOM 653 N N . LEU A 1 84 ? -10.367 4.597 12.224 1.00 91.88 84 LEU A N 1
ATOM 654 C CA . LEU A 1 84 ? -11.490 5.536 12.101 1.00 91.88 84 LEU A CA 1
ATOM 655 C C . LEU A 1 84 ? -12.272 5.674 13.404 1.00 91.88 84 LEU A C 1
ATOM 657 O O . LEU A 1 84 ? -12.495 4.678 14.095 1.00 91.88 84 LEU A O 1
ATOM 661 N N . PRO A 1 85 ? -12.781 6.874 13.725 1.00 90.69 85 PRO A N 1
ATOM 662 C CA . PRO A 1 85 ? -13.665 7.045 14.864 1.00 90.69 85 PRO A CA 1
ATOM 663 C C . PRO A 1 85 ? -15.026 6.374 14.617 1.00 90.69 85 PRO A C 1
ATOM 665 O O . PRO A 1 85 ? -15.616 6.500 13.545 1.00 90.69 85 PRO A O 1
ATOM 668 N N . ILE A 1 86 ? -15.604 5.746 15.644 1.00 89.56 86 ILE A N 1
ATOM 669 C CA . ILE A 1 86 ? -16.949 5.134 15.592 1.00 89.56 86 ILE A CA 1
ATOM 670 C C . ILE A 1 86 ? -18.038 6.157 15.265 1.00 89.56 86 ILE A C 1
ATOM 672 O O . ILE A 1 86 ? -19.069 5.807 14.692 1.00 89.56 86 ILE A O 1
ATOM 676 N N . SER A 1 87 ? -17.823 7.427 15.612 1.00 89.50 87 SER A N 1
ATOM 677 C CA . SER A 1 87 ? -18.745 8.507 15.262 1.00 89.50 87 SER A CA 1
ATOM 678 C C . SER A 1 87 ? -18.822 8.772 13.757 1.00 89.50 87 SER A C 1
ATOM 680 O O . SER A 1 87 ? -19.806 9.360 13.314 1.00 89.50 87 SER A O 1
ATOM 682 N N . ASP A 1 88 ? -17.803 8.373 12.989 1.00 87.38 88 ASP A N 1
ATOM 683 C CA . ASP A 1 88 ? -17.738 8.564 11.540 1.00 87.38 88 ASP A CA 1
ATOM 684 C C . ASP A 1 88 ? -16.938 7.436 10.847 1.00 87.38 88 ASP A C 1
ATOM 686 O O . ASP A 1 88 ? -15.828 7.642 10.356 1.00 87.38 88 ASP A O 1
ATOM 690 N N . PRO A 1 89 ? -17.487 6.208 10.804 1.00 80.81 89 PRO A N 1
ATOM 691 C CA . PRO A 1 89 ? -16.734 5.004 10.454 1.00 80.81 89 PRO A CA 1
ATOM 692 C C . PRO A 1 89 ? -16.498 4.823 8.946 1.00 80.81 89 PRO A C 1
ATOM 694 O O . PRO A 1 89 ? -15.972 3.792 8.535 1.00 80.81 89 PRO A O 1
ATOM 697 N N . LEU A 1 90 ? -16.935 5.772 8.110 1.00 82.81 90 LEU A N 1
ATOM 698 C CA . LEU A 1 90 ? -16.864 5.689 6.644 1.00 82.81 90 LEU A CA 1
ATOM 699 C C . LEU A 1 90 ? -16.072 6.838 6.009 1.00 82.81 90 LEU A C 1
ATOM 701 O O . LEU A 1 90 ? -15.700 6.750 4.832 1.00 82.81 90 LEU A O 1
ATOM 705 N N . THR A 1 91 ? -15.804 7.904 6.762 1.00 86.88 91 THR A N 1
ATOM 706 C CA . THR A 1 91 ? -15.036 9.050 6.278 1.00 86.88 91 THR A CA 1
ATOM 707 C C . THR A 1 91 ? -13.556 8.780 6.488 1.00 86.88 91 THR A C 1
ATOM 709 O O . THR A 1 91 ? -13.044 8.900 7.592 1.00 86.88 91 THR A O 1
ATOM 712 N N . VAL A 1 92 ? -12.876 8.397 5.407 1.00 85.00 92 VAL A N 1
ATOM 713 C CA . VAL A 1 92 ? -11.443 8.072 5.416 1.00 85.00 92 VAL A CA 1
ATOM 714 C C . VAL A 1 92 ? -10.670 9.162 4.703 1.00 85.00 92 VAL A C 1
ATOM 716 O O . VAL A 1 92 ? -10.972 9.453 3.541 1.00 85.00 92 VAL A O 1
ATOM 719 N N . THR A 1 93 ? -9.647 9.700 5.356 1.00 86.38 93 THR A N 1
ATOM 720 C CA . THR A 1 93 ? -8.668 10.598 4.739 1.00 86.38 93 THR A CA 1
ATOM 721 C C . THR A 1 93 ? -7.307 9.914 4.622 1.00 86.38 93 THR A C 1
ATOM 723 O O . THR A 1 93 ? -7.025 8.954 5.332 1.00 86.38 93 THR A O 1
ATOM 726 N N . ALA A 1 94 ? -6.436 10.393 3.730 1.00 82.81 94 ALA A N 1
ATOM 727 C CA . ALA A 1 94 ? -5.107 9.802 3.541 1.00 82.81 94 ALA A CA 1
ATOM 728 C C . ALA A 1 94 ? -4.223 9.845 4.808 1.00 82.81 94 ALA A C 1
ATOM 730 O O . ALA A 1 94 ? -3.272 9.076 4.917 1.00 82.81 94 ALA A O 1
ATOM 731 N N . SER A 1 95 ? -4.516 10.724 5.777 1.00 83.50 95 SER A N 1
ATOM 732 C CA . SER A 1 95 ? -3.815 10.760 7.069 1.00 83.50 95 SER A CA 1
ATOM 733 C C . SER A 1 95 ? -4.204 9.630 8.021 1.00 83.50 95 SER A C 1
ATOM 735 O O . SER A 1 95 ? -3.422 9.324 8.917 1.00 83.50 95 SER A O 1
ATOM 737 N N . ASP A 1 96 ? -5.371 9.015 7.821 1.00 86.00 96 ASP A N 1
ATOM 738 C CA . ASP A 1 96 ? -5.890 7.933 8.671 1.00 86.00 96 ASP A CA 1
ATOM 739 C C . ASP A 1 96 ? -5.406 6.552 8.210 1.00 86.00 96 ASP A C 1
ATOM 741 O O . ASP A 1 96 ? -5.650 5.547 8.873 1.00 86.00 96 ASP A O 1
ATOM 745 N N . VAL A 1 97 ? -4.752 6.507 7.047 1.00 89.06 97 VAL A N 1
ATOM 746 C CA . VAL A 1 97 ? -4.271 5.289 6.403 1.00 89.06 97 VAL A CA 1
ATOM 747 C C . VAL A 1 97 ? -2.772 5.161 6.648 1.00 89.06 97 VAL A C 1
ATOM 749 O O . VAL A 1 97 ? -2.037 6.135 6.516 1.00 89.06 97 VAL A O 1
ATOM 752 N N . ARG A 1 98 ? -2.288 3.963 6.953 1.00 89.31 98 ARG A N 1
ATOM 753 C CA . ARG A 1 98 ? -0.869 3.607 6.823 1.00 89.31 98 ARG A CA 1
ATOM 754 C C . ARG A 1 98 ? -0.771 2.510 5.790 1.00 89.31 98 ARG A C 1
ATOM 756 O O . ARG A 1 98 ? -1.514 1.543 5.896 1.00 89.31 98 ARG A O 1
ATOM 763 N N . VAL A 1 99 ? 0.093 2.668 4.794 1.00 89.94 99 VAL A N 1
ATOM 764 C CA . VAL A 1 99 ? 0.249 1.669 3.734 1.00 89.94 99 VAL A CA 1
ATOM 765 C C . VAL A 1 99 ? 1.664 1.132 3.738 1.00 89.94 99 VAL A C 1
ATOM 767 O O . VAL A 1 99 ? 2.610 1.877 3.974 1.00 89.94 99 VAL A O 1
ATOM 770 N N . LYS A 1 100 ? 1.791 -0.162 3.470 1.00 89.94 100 LYS A N 1
ATOM 771 C CA . LYS A 1 100 ? 3.057 -0.857 3.321 1.00 89.94 100 LYS A CA 1
ATOM 772 C C . LYS A 1 100 ? 2.999 -1.733 2.078 1.00 89.94 100 LYS A C 1
ATOM 774 O O . LYS A 1 100 ? 2.048 -2.498 1.915 1.00 89.94 100 LYS A O 1
ATOM 779 N N . VAL A 1 101 ? 4.019 -1.643 1.231 1.00 89.56 101 VAL A N 1
ATOM 780 C CA . VAL A 1 101 ? 4.138 -2.472 0.025 1.00 89.56 101 VAL A CA 1
ATOM 781 C C . VAL A 1 101 ? 5.210 -3.536 0.237 1.00 89.56 101 VAL A C 1
ATOM 783 O O . VAL A 1 101 ? 6.289 -3.254 0.754 1.00 89.56 101 VAL A O 1
ATOM 786 N N . ASP A 1 102 ? 4.923 -4.778 -0.145 1.00 88.94 102 ASP A N 1
ATOM 787 C CA . ASP A 1 102 ? 5.907 -5.859 -0.108 1.00 88.94 102 ASP A CA 1
ATOM 788 C C . ASP A 1 102 ? 6.612 -5.986 -1.464 1.00 88.94 102 ASP A C 1
ATOM 790 O O . ASP A 1 102 ? 6.112 -6.597 -2.407 1.00 88.94 102 ASP A O 1
ATOM 794 N N . THR A 1 103 ? 7.820 -5.428 -1.539 1.00 87.00 103 THR A N 1
ATOM 795 C CA . THR A 1 103 ? 8.698 -5.480 -2.718 1.00 87.00 103 THR A CA 1
ATOM 796 C C . THR A 1 103 ? 9.672 -6.661 -2.689 1.00 87.00 103 THR A C 1
ATOM 798 O O . THR A 1 103 ? 10.596 -6.743 -3.498 1.00 87.00 103 THR A O 1
ATOM 801 N N . SER A 1 104 ? 9.500 -7.618 -1.770 1.00 86.38 104 SER A N 1
ATOM 802 C CA . SER A 1 104 ? 10.440 -8.733 -1.597 1.00 86.38 104 SER A CA 1
ATOM 803 C C . SER A 1 104 ? 10.559 -9.645 -2.821 1.00 86.38 104 SER A C 1
ATOM 805 O O . SER A 1 104 ? 11.555 -10.364 -2.940 1.00 86.38 104 SER A O 1
ATOM 807 N N . SER A 1 105 ? 9.575 -9.643 -3.727 1.00 85.81 105 SER A N 1
ATOM 808 C CA . SER A 1 105 ? 9.637 -10.352 -5.011 1.00 85.81 105 SER A CA 1
ATOM 809 C C . SER A 1 105 ? 10.712 -9.793 -5.944 1.00 85.81 105 SER A C 1
ATOM 811 O O . SER A 1 105 ? 11.302 -10.575 -6.681 1.00 85.81 105 SER A O 1
ATOM 813 N N . PHE A 1 106 ? 11.027 -8.499 -5.859 1.00 82.44 106 PHE A N 1
ATOM 814 C CA . PHE A 1 106 ? 12.027 -7.847 -6.707 1.00 82.44 106 PHE A CA 1
ATOM 815 C C . PHE A 1 106 ? 13.454 -8.367 -6.468 1.00 82.44 106 PHE A C 1
ATOM 817 O O . PHE A 1 106 ? 14.269 -8.442 -7.383 1.00 82.44 106 PHE A O 1
ATOM 824 N N . TYR A 1 107 ? 13.776 -8.738 -5.225 1.00 79.00 107 TYR A N 1
ATOM 825 C CA . TYR A 1 107 ? 15.129 -9.149 -4.825 1.00 79.00 107 TYR A CA 1
ATOM 826 C C . TYR A 1 107 ? 15.409 -10.654 -4.985 1.00 79.00 107 TYR A C 1
ATOM 828 O O . TYR A 1 107 ? 16.456 -11.125 -4.530 1.00 79.00 107 TYR A O 1
ATOM 836 N N . LYS A 1 108 ? 14.472 -11.422 -5.551 1.00 72.06 108 LYS A N 1
ATOM 837 C CA . LYS A 1 108 ? 14.584 -12.880 -5.720 1.00 72.06 108 LYS A CA 1
ATOM 838 C C . LYS A 1 108 ? 15.122 -13.250 -7.095 1.00 72.06 108 LYS A C 1
ATOM 840 O O . LYS A 1 108 ? 15.967 -14.174 -7.132 1.00 72.06 108 LYS A O 1
#

Radius of gyration: 16.5 Å; chains: 1; bounding box: 38×24×50 Å

Secondary structure (DSSP, 8-state):
-HHHHHHHIIIIIHHHHTTTSSEEEEEEEEEEEEEEEEE-SSEEEEEEEEEEEEEEEES-HHHHHTTSSEEEEEEEEEEEEEEEETTSTT---TTSEEEEE--TTTT-

Foldseek 3Di:
DVVLLVVLCVVPVLVVCCVVAVHKDWPDKDWDDKDFPDDDPWKTKIKIKIKTKMKHKHDDPVCVVVVNIDIDIDMWIKMKIFIDTPVCHPDGHNVRIDMDTDPVVVVD